Protein AF-A0A316HA13-F1 (afdb_monomer_lite)

pLDDT: mean 72.68, std 20.98, range [20.97, 97.0]

Foldseek 3Di:
DDDDPPPDDDDDPDDPCLVVCVVCLQVDLEAEDEDDPPPCPVVSCCVSQVVAAEDECVPVVLVCCCQVCVPVSCVVLVARYEYEPCVSPVVNVVVVVVVRVVVPPPDDDDPHNYYYYYD

Radius of gyration: 15.79 Å; chains: 1; bounding box: 37×32×43 Å

Sequence (119 aa):
MIFRIFISMSKFIQRQIAPIIDAQKSKFPVLALTGPRQSGKTTLLKELFSDYRYVSLENPNTRSFALEDPIGFLNQYDQKVILDEVQRVPELFSYIQGRVDESKLMGNIFYQALRIFIC

InterPro domains:
  IPR027417 P-loop containing nucleoside triphosphate hydrolase [G3DSA:3.40.50.300] (6-107)
  IPR027417 P-loop containing nucleoside triphosphate hydrolase [SSF52540] (17-104)
  IPR041682 AAA domain, group 14 [PF13173] (28-103)

Secondary structure (DSSP, 8-state):
---------TT----TTHHHHHHHTTT-SEEEE---TTSSHHHHHHHHTTTSEEEETTSHHHHHHHHH-HHHHHHHT-SSEEEESGGG-TTHHHHHHHHHHHHT-SSS------EEEE-

Structure (mmCIF, N/CA/C/O backbone):
data_AF-A0A316HA13-F1
#
_entry.id   AF-A0A316HA13-F1
#
loop_
_atom_site.group_PDB
_atom_site.id
_atom_site.type_symbol
_atom_site.label_atom_id
_atom_site.label_alt_id
_atom_site.label_comp_id
_atom_site.label_asym_id
_atom_site.label_entity_id
_atom_site.label_seq_id
_atom_site.pdbx_PDB_ins_code
_atom_site.Cartn_x
_atom_site.Cartn_y
_atom_site.Cartn_z
_atom_site.occupancy
_atom_site.B_iso_or_equiv
_atom_site.auth_seq_id
_atom_site.auth_comp_id
_atom_site.auth_asym_id
_atom_site.auth_atom_id
_atom_site.pdbx_PDB_model_num
ATOM 1 N N . MET A 1 1 ? -22.880 -18.737 26.357 1.00 33.44 1 MET A N 1
ATOM 2 C CA . MET A 1 1 ? -21.595 -18.705 27.092 1.00 33.44 1 MET A CA 1
ATOM 3 C C . MET A 1 1 ? -20.494 -18.909 26.061 1.00 33.44 1 MET A C 1
ATOM 5 O O . MET A 1 1 ? -20.728 -19.725 25.184 1.00 33.44 1 MET A O 1
ATOM 9 N N . ILE A 1 2 ? -19.353 -18.214 26.203 1.00 22.34 2 ILE A N 1
ATOM 10 C CA . ILE A 1 2 ? -18.056 -18.459 25.520 1.00 22.34 2 ILE A CA 1
ATOM 11 C C . ILE A 1 2 ? -17.912 -17.785 24.140 1.00 22.34 2 ILE A C 1
ATOM 13 O O . ILE A 1 2 ? -18.685 -18.069 23.244 1.00 22.34 2 ILE A O 1
ATOM 17 N N . PHE A 1 3 ? -16.957 -16.890 23.860 1.00 20.97 3 PHE A N 1
ATOM 18 C CA . PHE A 1 3 ? -15.913 -16.232 24.658 1.00 20.97 3 PHE A CA 1
ATOM 19 C C . PHE A 1 3 ? -15.568 -14.915 23.925 1.00 20.97 3 PHE A C 1
ATOM 21 O O . PHE A 1 3 ? -15.208 -14.932 22.750 1.00 20.97 3 PHE A O 1
ATOM 28 N N . ARG A 1 4 ? -15.696 -13.765 24.599 1.00 26.44 4 ARG A N 1
ATOM 29 C CA . ARG A 1 4 ? -15.220 -12.466 24.100 1.00 26.44 4 ARG A CA 1
ATOM 30 C C . ARG A 1 4 ? -13.737 -12.380 24.445 1.00 26.44 4 ARG A C 1
ATOM 32 O O . ARG A 1 4 ? -13.399 -12.095 25.589 1.00 26.44 4 ARG A O 1
ATOM 39 N N . ILE A 1 5 ? -12.867 -12.700 23.491 1.00 27.17 5 ILE A N 1
ATOM 40 C CA . ILE A 1 5 ? -11.419 -12.581 23.682 1.00 27.17 5 ILE A CA 1
ATOM 41 C C . ILE A 1 5 ? -11.081 -11.083 23.693 1.00 27.17 5 ILE A C 1
ATOM 43 O O . ILE A 1 5 ? -10.953 -10.448 22.651 1.00 27.17 5 ILE A O 1
ATOM 47 N N . PHE A 1 6 ? -10.983 -10.508 24.894 1.00 30.95 6 PHE A N 1
ATOM 48 C CA . PHE A 1 6 ? -10.289 -9.245 25.130 1.00 30.95 6 PHE A CA 1
ATOM 49 C C . PHE A 1 6 ? -8.790 -9.528 25.015 1.00 30.95 6 PHE A C 1
ATOM 51 O O . PHE A 1 6 ? -8.148 -9.945 25.978 1.00 30.95 6 PHE A O 1
ATOM 58 N N . ILE A 1 7 ? -8.234 -9.345 23.819 1.00 32.69 7 ILE A N 1
ATOM 59 C CA . ILE A 1 7 ? -6.784 -9.293 23.655 1.00 32.69 7 ILE A CA 1
ATOM 60 C C . ILE A 1 7 ? -6.334 -7.931 24.195 1.00 32.69 7 ILE A C 1
ATOM 62 O O . ILE A 1 7 ? -6.530 -6.895 23.564 1.00 32.69 7 ILE A O 1
ATOM 66 N N . SER A 1 8 ? -5.768 -7.933 25.401 1.00 38.03 8 SER A N 1
ATOM 67 C CA . SER A 1 8 ? -4.987 -6.814 25.923 1.00 38.03 8 SER A CA 1
ATOM 68 C C . SER A 1 8 ? -3.682 -6.735 25.125 1.00 38.03 8 SER A C 1
ATOM 70 O O . SER A 1 8 ? -2.768 -7.524 25.350 1.00 38.03 8 SER A O 1
ATOM 72 N N . MET A 1 9 ? -3.610 -5.815 24.161 1.00 34.00 9 MET A N 1
ATOM 73 C CA . MET A 1 9 ? -2.384 -5.463 23.442 1.00 34.00 9 MET A CA 1
ATOM 74 C C . MET A 1 9 ? -2.029 -4.008 23.759 1.00 34.00 9 MET A C 1
ATOM 76 O O . MET A 1 9 ? -2.797 -3.091 23.482 1.00 34.00 9 MET A O 1
ATOM 80 N N . SER A 1 10 ? -0.887 -3.840 24.432 1.00 39.78 10 SER A N 1
ATOM 81 C CA . SER A 1 10 ? -0.059 -2.628 24.554 1.00 39.78 10 SER A CA 1
ATOM 82 C C . SER A 1 10 ? -0.667 -1.332 23.997 1.00 39.78 10 SER A C 1
ATOM 84 O O . SER A 1 10 ? -0.631 -1.111 22.796 1.00 39.78 10 SER A O 1
ATOM 86 N N . LYS A 1 11 ? -1.174 -0.476 24.896 1.00 42.53 11 LYS A N 1
ATOM 87 C CA . LYS A 1 11 ? -1.691 0.900 24.714 1.00 42.53 11 LYS A CA 1
ATOM 88 C C . LYS A 1 11 ? -1.472 1.527 23.319 1.00 42.53 11 LYS A C 1
ATOM 90 O O . LYS A 1 11 ? -0.668 2.446 23.169 1.00 42.53 11 LYS A O 1
ATOM 95 N N . PHE A 1 12 ? -2.233 1.087 22.318 1.00 55.53 12 PHE A N 1
ATOM 96 C CA . PHE A 1 12 ? -2.323 1.793 21.048 1.00 55.53 12 PHE A CA 1
ATOM 97 C C . PHE A 1 12 ? -3.130 3.069 21.274 1.00 55.53 12 PHE A C 1
ATOM 99 O O . PHE A 1 12 ? -4.260 3.035 21.769 1.00 55.53 12 PHE A O 1
ATOM 106 N N . ILE A 1 13 ? -2.536 4.224 20.977 1.00 65.12 13 ILE A N 1
ATOM 107 C CA . ILE A 1 13 ? -3.247 5.497 21.090 1.00 65.12 13 ILE A CA 1
ATOM 108 C C . ILE A 1 13 ? -4.293 5.517 19.980 1.00 65.12 13 ILE A C 1
ATOM 110 O O . ILE A 1 13 ? -3.932 5.577 18.804 1.00 65.12 13 ILE A O 1
ATOM 114 N N . GLN A 1 14 ? -5.577 5.489 20.351 1.00 64.38 14 GLN A N 1
ATOM 115 C CA . GLN A 1 14 ? -6.662 5.587 19.380 1.00 64.38 14 GLN A CA 1
ATOM 116 C C . GLN A 1 14 ? -6.503 6.864 18.554 1.00 64.38 14 GLN A C 1
ATOM 118 O O . GLN A 1 14 ? -6.622 7.984 19.054 1.00 64.38 14 GLN A O 1
ATOM 123 N N . ARG A 1 15 ? -6.188 6.687 17.269 1.00 71.69 15 ARG A N 1
ATOM 124 C CA . ARG A 1 15 ? -6.023 7.796 16.333 1.00 71.69 15 ARG A CA 1
ATOM 125 C C . ARG A 1 15 ? -7.400 8.261 15.879 1.00 71.69 15 ARG A C 1
ATOM 127 O O . ARG A 1 15 ? -8.204 7.452 15.429 1.00 71.69 15 ARG A O 1
ATOM 134 N N . GLN A 1 16 ? -7.630 9.572 15.891 1.00 79.62 16 GLN A N 1
ATOM 135 C CA . GLN A 1 16 ? -8.880 10.177 15.406 1.00 79.62 16 GLN A CA 1
ATOM 136 C C . GLN A 1 16 ? -9.197 9.824 13.941 1.00 79.62 16 GLN A C 1
ATOM 138 O O . GLN A 1 16 ? -10.354 9.844 13.538 1.00 79.62 16 GLN A O 1
ATOM 143 N N . ILE A 1 17 ? -8.180 9.462 13.152 1.00 78.31 17 ILE A N 1
ATOM 144 C CA . ILE A 1 17 ? -8.337 9.074 11.746 1.00 78.31 17 ILE A CA 1
ATOM 145 C C . ILE A 1 17 ? -8.803 7.622 11.554 1.00 78.31 17 ILE A C 1
ATOM 147 O O . ILE A 1 17 ? -9.321 7.291 10.493 1.00 78.31 17 ILE A O 1
ATOM 151 N N . ALA A 1 18 ? -8.667 6.757 12.565 1.00 80.75 18 ALA A N 1
ATOM 152 C CA . ALA A 1 18 ? -9.078 5.355 12.485 1.00 80.75 18 ALA A CA 1
ATOM 153 C C . ALA A 1 18 ? -10.558 5.161 12.085 1.00 80.75 18 ALA A C 1
ATOM 155 O O . ALA A 1 18 ? -10.800 4.439 11.118 1.00 80.75 18 ALA A O 1
ATOM 156 N N . PRO A 1 19 ? -11.547 5.823 12.725 1.00 81.00 19 PRO A N 1
ATOM 157 C CA . PRO A 1 19 ? -12.949 5.688 12.318 1.00 81.00 19 PRO A CA 1
ATOM 158 C C . PRO A 1 19 ? -13.220 6.231 10.909 1.00 81.00 19 PRO A C 1
ATOM 160 O O . PRO A 1 19 ? -14.100 5.731 10.213 1.00 81.00 19 PRO A O 1
ATOM 163 N N . ILE A 1 20 ? -12.454 7.230 10.459 1.00 81.38 20 ILE A N 1
ATOM 164 C CA . ILE A 1 20 ? -12.575 7.776 9.102 1.00 81.38 20 ILE A CA 1
ATOM 165 C C . ILE A 1 20 ? -12.095 6.731 8.096 1.00 81.38 20 ILE A C 1
ATOM 167 O O . ILE A 1 20 ? -12.809 6.419 7.150 1.00 81.38 20 ILE A O 1
ATOM 171 N N . ILE A 1 21 ? -10.919 6.147 8.323 1.00 79.00 21 ILE A N 1
ATOM 172 C CA . ILE A 1 21 ? -10.363 5.086 7.477 1.00 79.00 21 ILE A CA 1
ATOM 173 C C . ILE A 1 21 ? -11.341 3.904 7.381 1.00 79.00 21 ILE A C 1
ATOM 175 O O . ILE A 1 21 ? -11.611 3.420 6.281 1.00 79.00 21 ILE A O 1
ATOM 179 N N . ASP A 1 22 ? -11.925 3.491 8.507 1.00 80.00 22 ASP A N 1
ATOM 180 C CA . ASP A 1 22 ? -12.892 2.392 8.550 1.00 80.00 22 ASP A CA 1
ATOM 181 C C . ASP A 1 22 ? -14.174 2.691 7.755 1.00 80.00 22 ASP A C 1
ATOM 183 O O . ASP A 1 22 ? -14.682 1.830 7.040 1.00 80.00 22 ASP A O 1
ATOM 187 N N . ALA A 1 23 ? -14.659 3.935 7.797 1.00 79.19 23 ALA A N 1
ATOM 188 C CA . ALA A 1 23 ? -15.836 4.361 7.041 1.00 79.19 23 ALA A CA 1
ATOM 189 C C . ALA A 1 23 ? -15.577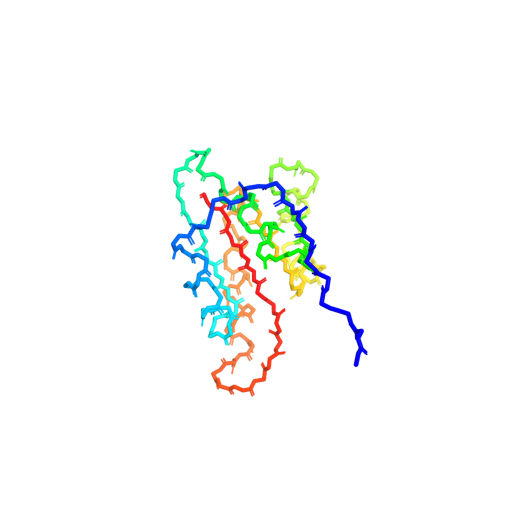 4.533 5.532 1.00 79.19 23 ALA A C 1
ATOM 191 O O . ALA A 1 23 ? -16.518 4.453 4.737 1.00 79.19 23 ALA A O 1
ATOM 192 N N . GLN A 1 24 ? -14.332 4.809 5.131 1.00 76.50 24 GLN A N 1
ATOM 193 C CA . GLN A 1 24 ? -13.969 5.038 3.728 1.00 76.50 24 GLN A CA 1
ATOM 194 C C . GLN A 1 24 ? -13.535 3.765 2.998 1.00 76.50 24 GLN A C 1
ATOM 196 O O . GLN A 1 24 ? -13.689 3.688 1.778 1.00 76.50 24 GLN A O 1
ATOM 201 N N . LYS A 1 25 ? -13.058 2.739 3.717 1.00 72.81 25 LYS A N 1
ATOM 202 C CA . LYS A 1 25 ? -12.556 1.494 3.107 1.00 72.81 25 LYS A CA 1
ATOM 203 C C . LYS A 1 25 ? -13.592 0.738 2.269 1.00 72.81 25 LYS A C 1
ATOM 205 O O . LYS A 1 25 ? -13.223 -0.040 1.400 1.00 72.81 25 LYS A O 1
ATOM 210 N N . SER A 1 26 ? -14.882 0.935 2.549 1.00 72.25 26 SER A N 1
ATOM 211 C CA . SER A 1 26 ? -15.990 0.323 1.804 1.00 72.25 26 SER A CA 1
ATOM 212 C C . SER A 1 26 ? -16.455 1.156 0.608 1.00 72.25 26 SER A C 1
ATOM 214 O O . SER A 1 26 ? -17.216 0.652 -0.213 1.00 72.25 26 SER A O 1
ATOM 216 N N . LYS A 1 27 ? -16.024 2.421 0.517 1.00 70.81 27 LYS A N 1
ATOM 217 C CA . LYS A 1 27 ? -16.480 3.390 -0.491 1.00 70.81 27 LYS A CA 1
ATOM 218 C C . LYS A 1 27 ? -15.475 3.600 -1.611 1.00 70.81 27 LYS A C 1
ATOM 220 O O . LYS A 1 27 ? -15.876 3.928 -2.722 1.00 70.81 27 LYS A O 1
ATOM 225 N N . PHE A 1 28 ? -14.190 3.427 -1.316 1.00 72.19 28 PHE A N 1
ATOM 226 C CA . PHE A 1 28 ? -13.117 3.675 -2.265 1.00 72.19 28 PHE A CA 1
ATOM 227 C C . PHE A 1 28 ? -12.272 2.418 -2.478 1.00 72.19 28 PHE A C 1
ATOM 229 O O . PHE A 1 28 ? -11.864 1.792 -1.498 1.00 72.19 28 PHE A O 1
ATOM 236 N N . PRO A 1 29 ? -11.952 2.065 -3.737 1.00 72.56 29 PRO A N 1
ATOM 237 C CA . PRO A 1 29 ? -11.059 0.946 -4.031 1.00 72.56 29 PRO A CA 1
ATOM 238 C C . PRO A 1 29 ? -9.617 1.240 -3.595 1.00 72.56 29 PRO A C 1
ATOM 240 O O . PRO A 1 29 ? -8.836 0.330 -3.360 1.00 72.56 29 PRO A O 1
ATOM 243 N N . VAL A 1 30 ? -9.245 2.512 -3.454 1.00 78.69 30 VAL A N 1
ATOM 244 C CA . VAL A 1 30 ? -7.897 2.945 -3.086 1.00 78.69 30 VAL A CA 1
ATOM 245 C C . VAL A 1 30 ? -7.997 4.030 -2.021 1.00 78.69 30 VAL A C 1
ATOM 247 O O . VAL A 1 30 ? -8.781 4.965 -2.170 1.00 78.69 30 VAL A O 1
ATOM 250 N N . LEU A 1 31 ? -7.182 3.934 -0.969 1.00 81.94 31 LEU A N 1
ATOM 251 C CA . LEU A 1 31 ? -7.039 4.985 0.039 1.00 81.94 31 LEU A CA 1
ATOM 252 C C . LEU A 1 31 ? -5.579 5.431 0.116 1.00 81.94 31 LEU A C 1
ATOM 254 O O . LEU A 1 31 ? -4.669 4.616 0.180 1.00 81.94 31 LEU A O 1
ATOM 258 N N . ALA A 1 32 ? -5.335 6.734 0.162 1.00 81.12 32 ALA A N 1
ATOM 259 C CA . ALA A 1 32 ? -4.008 7.270 0.441 1.00 81.12 32 ALA A CA 1
ATOM 260 C C . ALA A 1 32 ? -3.988 7.870 1.848 1.00 81.12 32 ALA A C 1
ATOM 262 O O . ALA A 1 32 ? -4.811 8.720 2.182 1.00 81.12 32 ALA A O 1
ATOM 263 N N . LEU A 1 33 ? -3.044 7.422 2.672 1.00 79.88 33 LEU A N 1
ATOM 264 C CA . LEU A 1 33 ? -2.736 7.984 3.976 1.00 79.88 33 LEU A CA 1
ATOM 265 C C . LEU A 1 33 ? -1.407 8.734 3.896 1.00 79.88 33 LEU A C 1
ATOM 267 O O . LEU A 1 33 ? -0.329 8.146 3.891 1.00 79.88 33 LEU A O 1
ATOM 271 N N . THR A 1 34 ? -1.484 10.056 3.884 1.00 77.31 34 THR A N 1
ATOM 272 C CA . THR A 1 34 ? -0.308 10.928 3.878 1.00 77.31 34 THR A CA 1
ATOM 273 C C . THR A 1 34 ? -0.098 11.554 5.257 1.00 77.31 34 THR A C 1
ATOM 275 O O . THR A 1 34 ? -1.010 11.614 6.086 1.00 77.31 34 THR A O 1
ATOM 278 N N . GLY A 1 35 ? 1.123 12.001 5.546 1.00 73.06 35 GLY A N 1
ATOM 279 C CA . GLY A 1 35 ? 1.407 12.766 6.762 1.00 73.06 35 GLY A CA 1
ATOM 280 C C . GLY A 1 35 ? 2.901 12.934 7.032 1.00 73.06 35 GLY A C 1
ATOM 281 O O . GLY A 1 35 ? 3.722 12.444 6.261 1.00 73.06 35 GLY A O 1
ATOM 282 N N . PRO A 1 36 ? 3.297 13.573 8.145 1.00 71.38 36 PRO A N 1
ATOM 283 C CA . PRO A 1 36 ? 4.705 13.786 8.478 1.00 71.38 36 PRO A CA 1
ATOM 284 C C . PRO A 1 36 ? 5.497 12.473 8.564 1.00 71.38 36 PRO A C 1
ATOM 286 O O . PRO A 1 36 ? 4.937 11.420 8.913 1.00 71.38 36 PRO A O 1
ATOM 289 N N . ARG A 1 37 ? 6.809 12.523 8.293 1.00 71.75 37 ARG A N 1
ATOM 290 C CA . ARG A 1 37 ? 7.718 11.407 8.612 1.00 71.75 37 ARG A CA 1
ATOM 291 C C . ARG A 1 37 ? 7.632 11.098 10.113 1.00 71.75 37 ARG A C 1
ATOM 293 O O . ARG A 1 37 ? 7.407 11.994 10.918 1.00 71.75 37 ARG A O 1
ATOM 300 N N . GLN A 1 38 ? 7.761 9.818 10.474 1.00 73.81 38 GLN A N 1
ATOM 301 C CA . GLN A 1 38 ? 7.737 9.333 11.869 1.00 73.81 38 GLN A CA 1
ATOM 302 C C . GLN A 1 38 ? 6.435 9.593 12.658 1.00 73.81 38 GLN A C 1
ATOM 304 O O . GLN A 1 38 ? 6.400 9.457 13.875 1.00 73.81 38 GLN A O 1
ATOM 309 N N . SER A 1 39 ? 5.317 9.876 11.984 1.00 75.50 39 SER A N 1
ATOM 310 C CA . SER A 1 39 ? 4.009 10.072 12.637 1.00 75.50 39 SER A CA 1
ATOM 311 C C . SER A 1 39 ? 3.266 8.770 12.990 1.00 75.50 39 SER A C 1
ATOM 313 O O . SER A 1 39 ? 2.163 8.817 13.543 1.00 75.50 39 SER A O 1
ATOM 315 N N . GLY A 1 40 ? 3.855 7.600 12.709 1.00 76.94 40 GLY A N 1
ATOM 316 C CA . GLY A 1 40 ? 3.302 6.281 13.057 1.00 76.94 40 GLY A CA 1
ATOM 317 C C . GLY A 1 40 ? 2.226 5.743 12.103 1.00 76.94 40 GLY A C 1
ATOM 318 O O . GLY A 1 40 ? 1.429 4.900 12.506 1.00 76.94 40 GLY A O 1
ATOM 319 N N . LYS A 1 41 ? 2.185 6.220 10.850 1.00 82.00 41 LYS A N 1
ATOM 320 C CA . LYS A 1 41 ? 1.208 5.803 9.820 1.00 82.00 41 LYS A CA 1
ATOM 321 C C . LYS A 1 41 ? 1.277 4.303 9.531 1.00 82.00 41 LYS A C 1
ATOM 323 O O . LYS A 1 41 ? 0.259 3.623 9.572 1.00 82.00 41 LYS A O 1
ATOM 328 N N . THR A 1 42 ? 2.484 3.779 9.321 1.00 81.56 42 THR A N 1
ATOM 329 C CA . THR A 1 42 ? 2.720 2.353 9.063 1.00 81.56 42 THR A CA 1
ATOM 330 C C . THR A 1 42 ? 2.219 1.483 10.211 1.00 81.56 42 THR A C 1
ATOM 332 O O . THR A 1 42 ? 1.546 0.485 9.974 1.00 81.56 42 THR A O 1
ATOM 335 N N . THR A 1 43 ? 2.492 1.879 11.457 1.00 84.56 43 THR A N 1
ATOM 336 C CA . THR A 1 43 ? 2.005 1.165 12.645 1.00 84.56 43 THR A CA 1
ATOM 337 C C . THR A 1 43 ? 0.480 1.177 12.712 1.00 84.56 43 THR A C 1
ATOM 339 O O . THR A 1 43 ? -0.123 0.131 12.913 1.00 84.56 43 THR A O 1
ATOM 342 N N . LEU A 1 44 ? -0.148 2.332 12.464 1.00 83.12 44 LEU A N 1
ATOM 343 C CA . LEU A 1 44 ? -1.606 2.452 12.438 1.00 83.12 44 LEU A CA 1
ATOM 344 C C . LEU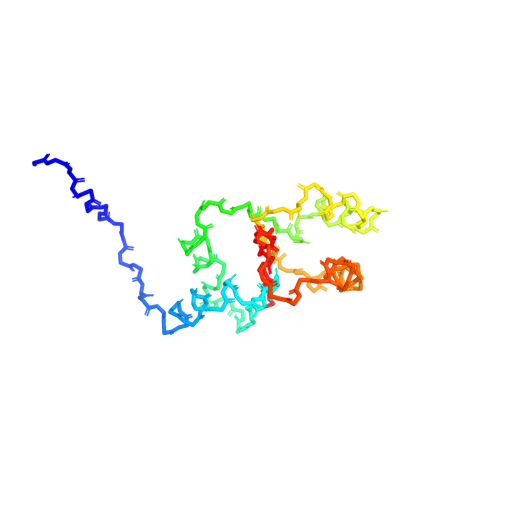 A 1 44 ? -2.251 1.534 11.404 1.00 83.12 44 LEU A C 1
ATOM 346 O O . LEU A 1 44 ? -3.231 0.864 11.710 1.00 83.12 44 LEU A O 1
ATOM 350 N N . LEU A 1 45 ? -1.714 1.496 10.189 1.00 82.44 45 LEU A N 1
ATOM 351 C CA . LEU A 1 45 ? -2.292 0.679 9.130 1.00 82.44 45 LEU A CA 1
ATOM 352 C C . LEU A 1 45 ? -2.078 -0.813 9.370 1.00 82.44 45 LEU A C 1
ATOM 354 O O . LEU A 1 45 ? -2.999 -1.585 9.142 1.00 82.44 45 LEU A O 1
ATOM 358 N N . LYS A 1 46 ? -0.916 -1.217 9.895 1.00 83.44 46 LYS A N 1
ATOM 359 C CA . LYS A 1 46 ? -0.668 -2.616 10.277 1.00 83.44 46 LYS A CA 1
ATOM 360 C C . LYS A 1 46 ? -1.614 -3.100 11.376 1.00 83.44 46 LYS A C 1
ATOM 362 O O . LYS A 1 46 ? -1.983 -4.268 11.374 1.00 83.44 46 LYS A O 1
ATOM 367 N N . GLU A 1 47 ? -2.014 -2.222 12.294 1.00 85.81 47 GLU A N 1
ATOM 368 C CA . GLU A 1 47 ? -3.003 -2.571 13.316 1.00 85.81 47 GLU A CA 1
ATOM 369 C C . GLU A 1 47 ? -4.439 -2.582 12.787 1.00 85.81 47 GLU A C 1
ATOM 371 O O . GLU A 1 47 ? -5.174 -3.532 13.051 1.00 85.81 47 GLU A O 1
ATOM 376 N N . LEU A 1 48 ? -4.847 -1.556 12.030 1.00 82.19 48 LEU A N 1
ATOM 377 C CA . LEU A 1 48 ? -6.207 -1.470 11.481 1.00 82.19 48 LEU A CA 1
ATOM 378 C C . LEU A 1 48 ? -6.499 -2.549 10.432 1.00 82.19 48 LEU A C 1
ATOM 380 O O . LEU A 1 48 ? -7.650 -2.948 10.266 1.00 82.19 48 LEU A O 1
ATOM 384 N N . PHE A 1 49 ? -5.464 -3.001 9.728 1.00 84.00 49 PHE A N 1
ATOM 385 C CA . PHE A 1 49 ? -5.549 -3.930 8.607 1.00 84.00 49 PHE A CA 1
ATOM 386 C C . PHE A 1 49 ? -4.565 -5.083 8.801 1.00 84.00 49 PHE A C 1
ATOM 388 O O . PHE A 1 49 ? -3.689 -5.337 7.975 1.00 84.00 49 PHE A O 1
ATOM 395 N N . SER A 1 50 ? -4.689 -5.778 9.928 1.00 84.75 50 SER A N 1
ATOM 396 C CA . SER A 1 50 ? -3.819 -6.906 10.276 1.00 84.75 50 SER A CA 1
ATOM 397 C C . SER A 1 50 ? -3.936 -8.094 9.312 1.00 84.75 50 SER A C 1
ATOM 399 O O . SER A 1 50 ? -3.012 -8.898 9.219 1.00 84.75 50 SER A O 1
ATOM 401 N N . ASP A 1 51 ? -5.038 -8.188 8.562 1.00 84.88 51 ASP A N 1
ATOM 402 C CA . ASP A 1 51 ? -5.269 -9.182 7.512 1.00 84.88 51 ASP A CA 1
ATOM 403 C C . ASP A 1 51 ? -4.725 -8.764 6.132 1.00 84.88 51 ASP A C 1
ATOM 405 O O . ASP A 1 51 ? -4.880 -9.508 5.161 1.00 84.88 51 ASP A O 1
ATOM 409 N N . TYR A 1 52 ? -4.096 -7.587 6.018 1.00 86.56 52 TYR A N 1
ATOM 410 C CA . TYR A 1 52 ? -3.569 -7.074 4.754 1.00 86.56 52 TYR A CA 1
ATOM 411 C C . TYR A 1 52 ? -2.103 -7.444 4.577 1.00 86.56 52 TYR A C 1
ATOM 413 O O . TYR A 1 52 ? -1.291 -7.401 5.503 1.00 86.56 52 TYR A O 1
ATOM 421 N N . ARG A 1 53 ? -1.731 -7.735 3.330 1.00 89.06 53 ARG A N 1
ATOM 422 C CA . ARG A 1 53 ? -0.329 -7.897 2.947 1.00 89.06 53 ARG A CA 1
ATOM 423 C C . ARG A 1 53 ? 0.358 -6.539 3.004 1.00 89.06 53 ARG A C 1
ATOM 425 O O . ARG A 1 53 ? -0.081 -5.594 2.360 1.00 89.06 53 ARG A O 1
ATOM 432 N N . TYR A 1 54 ? 1.451 -6.444 3.747 1.00 88.44 54 TYR A N 1
ATOM 433 C CA . TYR A 1 54 ? 2.269 -5.237 3.796 1.00 88.44 54 TYR A CA 1
ATOM 434 C C . TYR A 1 54 ? 3.468 -5.374 2.858 1.00 88.44 54 TYR A C 1
ATOM 436 O O . TYR A 1 54 ? 4.248 -6.320 2.977 1.00 88.44 54 TYR A O 1
ATOM 444 N N . VAL A 1 55 ? 3.625 -4.419 1.943 1.00 90.31 55 VAL A N 1
ATOM 445 C CA . VAL A 1 55 ? 4.688 -4.400 0.936 1.00 90.31 55 VAL A CA 1
ATOM 446 C C . VAL A 1 55 ? 5.361 -3.032 0.972 1.00 90.31 55 VAL A C 1
ATOM 448 O O . VAL A 1 55 ? 4.717 -2.010 0.757 1.00 90.31 55 VAL A O 1
ATOM 451 N N . SER A 1 56 ? 6.665 -3.010 1.249 1.00 89.38 56 SER A N 1
ATOM 452 C CA . SER A 1 56 ? 7.459 -1.777 1.260 1.00 89.38 56 SER A CA 1
ATOM 453 C C . SER A 1 56 ? 8.244 -1.627 -0.040 1.00 89.38 56 SER A C 1
ATOM 455 O O . SER A 1 56 ? 9.016 -2.519 -0.406 1.00 89.38 56 SER A O 1
ATOM 457 N N . LEU A 1 57 ? 8.083 -0.479 -0.703 1.00 89.19 57 LEU A N 1
ATOM 458 C CA . LEU A 1 57 ? 8.848 -0.091 -1.893 1.00 89.19 57 LEU A CA 1
ATOM 459 C C . LEU A 1 57 ? 10.188 0.586 -1.547 1.00 89.19 57 LEU A C 1
ATOM 461 O O . LEU A 1 57 ? 10.923 1.026 -2.436 1.00 89.19 57 LEU A O 1
ATOM 465 N N . GLU A 1 58 ? 10.565 0.619 -0.264 1.00 89.25 58 GLU A N 1
ATOM 466 C CA . GLU A 1 58 ? 11.955 0.882 0.124 1.00 89.25 58 GLU A CA 1
ATOM 467 C C . GLU A 1 58 ? 12.864 -0.307 -0.192 1.00 89.25 58 GLU A C 1
ATOM 469 O O . GLU A 1 58 ? 14.040 -0.105 -0.508 1.00 89.25 58 GLU A O 1
ATOM 474 N N . ASN A 1 59 ? 12.326 -1.535 -0.142 1.00 93.56 59 ASN A N 1
ATOM 475 C CA . ASN A 1 59 ? 13.076 -2.738 -0.480 1.00 93.56 59 ASN A CA 1
ATOM 476 C C . ASN A 1 59 ? 13.476 -2.701 -1.969 1.00 93.56 59 ASN A C 1
ATOM 478 O O . ASN A 1 59 ? 12.589 -2.637 -2.825 1.00 93.56 59 ASN A O 1
ATOM 482 N N . PRO A 1 60 ? 14.780 -2.778 -2.301 1.00 94.94 60 PRO A N 1
ATOM 483 C CA . PRO A 1 60 ? 15.242 -2.689 -3.683 1.00 94.94 60 PRO A CA 1
ATOM 484 C C . PRO A 1 60 ? 14.645 -3.750 -4.610 1.00 94.94 60 PRO A C 1
ATOM 486 O O . PRO A 1 60 ? 14.267 -3.405 -5.720 1.00 94.94 60 PRO A O 1
ATOM 489 N N . ASN A 1 61 ? 14.490 -4.997 -4.156 1.00 96.44 61 ASN A N 1
ATOM 490 C CA . ASN A 1 61 ? 13.961 -6.086 -4.983 1.00 96.44 61 ASN A CA 1
ATOM 491 C C . ASN A 1 61 ? 12.478 -5.870 -5.295 1.00 96.44 61 ASN A C 1
ATOM 493 O O . ASN A 1 61 ? 12.054 -5.983 -6.441 1.00 96.44 61 ASN A O 1
ATOM 497 N N . THR A 1 62 ? 11.695 -5.500 -4.278 1.00 94.56 62 THR A N 1
ATOM 498 C CA . THR A 1 62 ? 10.275 -5.162 -4.441 1.00 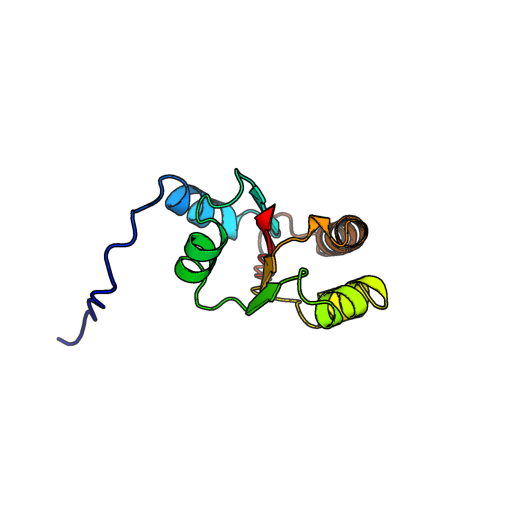94.56 62 THR A CA 1
ATOM 499 C C . THR A 1 62 ? 10.098 -3.963 -5.369 1.00 94.56 62 THR A C 1
ATOM 501 O O . THR A 1 62 ? 9.209 -3.961 -6.217 1.00 94.56 62 THR A O 1
ATOM 504 N N . ARG A 1 63 ? 10.954 -2.945 -5.220 1.00 95.75 63 ARG A N 1
ATOM 505 C CA . ARG A 1 63 ? 10.939 -1.752 -6.066 1.00 95.75 63 ARG A CA 1
ATOM 506 C C . ARG A 1 63 ? 11.304 -2.077 -7.511 1.00 95.75 63 ARG A C 1
ATOM 508 O O . ARG A 1 63 ? 10.615 -1.603 -8.404 1.00 95.75 63 ARG A O 1
ATOM 515 N N . SER A 1 64 ? 12.348 -2.875 -7.737 1.00 97.00 64 SER A N 1
ATOM 516 C CA . SER A 1 64 ? 12.732 -3.330 -9.077 1.00 97.00 64 SER A CA 1
ATOM 517 C C . SER A 1 64 ? 11.594 -4.094 -9.739 1.00 97.00 64 SER A C 1
ATOM 519 O O . SER A 1 64 ? 11.226 -3.758 -10.853 1.00 97.00 64 SER A O 1
ATOM 521 N N . PHE A 1 65 ? 10.947 -5.020 -9.026 1.00 96.50 65 PHE A N 1
ATOM 522 C CA . PHE A 1 65 ? 9.797 -5.743 -9.566 1.00 96.50 65 PHE A CA 1
ATOM 523 C C . PHE A 1 65 ? 8.639 -4.805 -9.952 1.00 96.50 65 PHE A C 1
ATOM 525 O O . PHE A 1 65 ? 8.073 -4.935 -11.032 1.00 96.50 65 PHE A O 1
ATOM 532 N N . ALA A 1 66 ? 8.325 -3.815 -9.110 1.00 93.50 66 ALA A N 1
ATOM 533 C CA . ALA A 1 66 ? 7.297 -2.820 -9.412 1.00 93.50 66 ALA A CA 1
ATOM 534 C C . ALA A 1 66 ? 7.630 -1.912 -10.612 1.00 93.50 66 ALA A C 1
ATOM 536 O O . ALA A 1 66 ? 6.709 -1.419 -11.258 1.00 93.50 66 ALA A O 1
ATOM 537 N N . LEU A 1 67 ? 8.917 -1.662 -10.875 1.00 94.44 67 LEU A N 1
ATOM 538 C CA . LEU A 1 67 ? 9.394 -0.860 -12.007 1.00 94.44 67 LEU A CA 1
ATOM 539 C C . LEU A 1 67 ? 9.447 -1.672 -13.306 1.00 94.44 67 LEU A C 1
ATOM 541 O O . LEU A 1 67 ? 9.062 -1.173 -14.356 1.00 94.44 67 LEU A O 1
ATOM 545 N N . GLU A 1 68 ? 9.940 -2.907 -13.236 1.00 96.56 68 GLU A N 1
ATOM 546 C CA . GLU A 1 68 ? 10.144 -3.776 -14.399 1.00 96.56 68 GLU A CA 1
ATOM 547 C C . GLU A 1 68 ? 8.827 -4.365 -14.913 1.00 96.56 68 GLU A C 1
ATOM 549 O O . GLU A 1 68 ? 8.606 -4.416 -16.121 1.00 96.56 68 GLU A O 1
ATOM 554 N N . ASP A 1 69 ? 7.939 -4.781 -14.004 1.00 95.69 69 ASP A N 1
ATOM 555 C CA . ASP A 1 69 ? 6.627 -5.333 -14.340 1.00 95.69 69 ASP A CA 1
ATOM 556 C C . ASP A 1 69 ? 5.534 -4.781 -13.404 1.00 95.69 69 ASP A C 1
ATOM 558 O O . ASP A 1 69 ? 5.052 -5.467 -12.493 1.00 95.69 69 ASP A O 1
ATOM 562 N N . PRO A 1 70 ? 5.092 -3.528 -13.615 1.00 90.31 70 PRO A N 1
ATOM 563 C CA . PRO A 1 70 ? 4.039 -2.918 -12.807 1.00 90.31 70 PRO A CA 1
ATOM 564 C C . PRO A 1 70 ? 2.708 -3.673 -12.918 1.00 90.31 70 PRO A C 1
ATOM 566 O O . PRO A 1 70 ? 1.938 -3.727 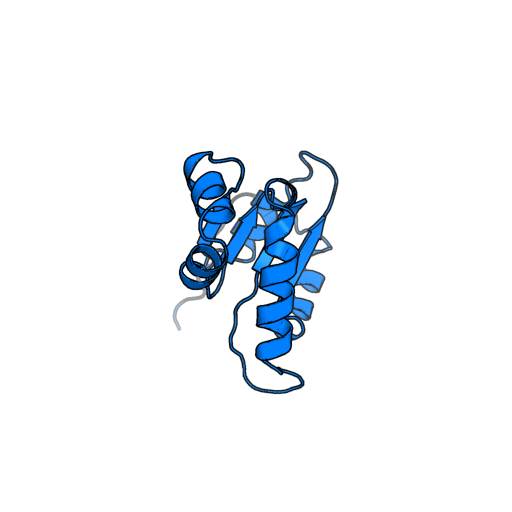-11.957 1.00 90.31 70 PRO A O 1
ATOM 569 N N . ILE A 1 71 ? 2.408 -4.295 -14.063 1.00 90.19 71 ILE A N 1
ATOM 570 C CA . ILE A 1 71 ? 1.169 -5.060 -14.238 1.00 90.19 71 ILE A CA 1
ATOM 571 C C . ILE A 1 71 ? 1.228 -6.341 -13.405 1.00 90.19 71 ILE A C 1
ATOM 573 O O . ILE A 1 71 ? 0.286 -6.593 -12.645 1.00 90.19 71 ILE A O 1
ATOM 577 N N . GLY A 1 72 ? 2.315 -7.107 -13.502 1.00 92.19 72 GLY A N 1
ATOM 578 C CA . GLY A 1 72 ? 2.561 -8.303 -12.702 1.00 92.19 72 GLY A CA 1
ATOM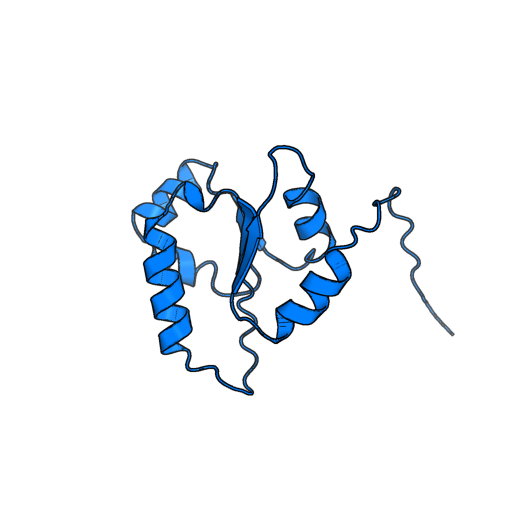 579 C C . GLY A 1 72 ? 2.624 -8.003 -11.210 1.00 92.19 72 GLY A C 1
ATOM 580 O O . GLY A 1 72 ? 1.983 -8.702 -10.427 1.00 92.19 72 GLY A O 1
ATOM 581 N N . PHE A 1 73 ? 3.271 -6.907 -10.808 1.00 92.75 73 PHE A N 1
ATOM 582 C CA . PHE A 1 73 ? 3.300 -6.447 -9.417 1.00 92.75 73 PHE A CA 1
ATOM 583 C C . PHE A 1 73 ? 1.891 -6.232 -8.862 1.00 92.75 73 PHE A C 1
ATOM 585 O O . PHE A 1 73 ? 1.518 -6.761 -7.813 1.00 92.75 73 PHE A O 1
ATOM 592 N N . LEU A 1 74 ? 1.069 -5.477 -9.586 1.00 87.38 74 LEU A N 1
ATOM 593 C CA . LEU A 1 74 ? -0.296 -5.180 -9.167 1.00 87.38 74 LEU A CA 1
ATOM 594 C C . LEU A 1 74 ? -1.227 -6.412 -9.255 1.00 87.38 74 LEU A C 1
ATOM 596 O O . LEU A 1 74 ? -2.228 -6.421 -8.543 1.00 87.38 74 LEU A O 1
ATOM 600 N N . ASN A 1 75 ? -0.906 -7.424 -10.079 1.00 88.88 75 ASN A N 1
ATOM 601 C CA . ASN A 1 75 ? -1.589 -8.730 -10.123 1.00 88.88 75 ASN A CA 1
ATOM 602 C C . ASN A 1 75 ? -1.190 -9.630 -8.948 1.00 88.88 75 ASN A C 1
ATOM 604 O O . ASN A 1 75 ? -2.034 -10.301 -8.367 1.00 88.88 75 ASN A O 1
ATOM 608 N N . GLN A 1 76 ? 0.090 -9.641 -8.571 1.00 89.00 76 GLN A N 1
ATOM 609 C CA . GLN A 1 76 ? 0.554 -10.365 -7.391 1.00 89.00 76 GLN A CA 1
ATOM 610 C C . GLN A 1 76 ? -0.072 -9.782 -6.120 1.00 89.00 76 GLN A C 1
ATOM 612 O O . GLN A 1 76 ? -0.431 -10.521 -5.200 1.00 89.00 76 GLN A O 1
ATOM 617 N N . TYR A 1 77 ? -0.209 -8.456 -6.075 1.00 86.81 77 TYR A N 1
ATOM 618 C CA . TYR A 1 77 ? -0.815 -7.699 -4.985 1.00 86.81 77 TYR A CA 1
ATOM 619 C C . TYR A 1 77 ? -2.174 -7.116 -5.401 1.00 86.81 77 TYR A C 1
ATOM 621 O O . TYR A 1 77 ? -2.387 -5.900 -5.389 1.00 86.81 77 TYR A O 1
ATOM 629 N N . ASP A 1 78 ? -3.072 -8.007 -5.807 1.00 77.00 78 ASP A N 1
ATOM 630 C CA . ASP A 1 78 ? -4.412 -7.732 -6.331 1.00 77.00 78 ASP A CA 1
ATOM 631 C C . ASP A 1 78 ? -5.452 -7.393 -5.255 1.00 77.00 78 ASP A C 1
ATOM 633 O O . ASP A 1 78 ? -6.359 -6.604 -5.508 1.00 77.00 78 ASP A O 1
ATOM 637 N N . GLN A 1 79 ? -5.325 -7.959 -4.053 1.00 79.56 79 GLN A N 1
ATOM 638 C CA . GLN A 1 79 ? -6.280 -7.772 -2.958 1.00 79.56 79 GLN A CA 1
ATOM 639 C C . GLN A 1 79 ? -5.603 -7.566 -1.604 1.00 79.56 79 GLN A C 1
ATOM 641 O O . GLN A 1 79 ? -4.531 -8.130 -1.341 1.00 79.56 79 GLN A O 1
ATOM 646 N N . LYS A 1 80 ? -6.278 -6.773 -0.754 1.00 84.25 80 LYS A N 1
ATOM 647 C CA . LYS A 1 80 ? -5.907 -6.462 0.637 1.00 84.25 80 LYS A CA 1
ATOM 648 C C . LYS A 1 80 ? -4.410 -6.193 0.812 1.00 84.25 80 LYS A C 1
ATOM 650 O O . LYS A 1 80 ? -3.690 -6.996 1.410 1.00 84.25 80 LYS A O 1
ATOM 655 N N . VAL A 1 81 ? -3.925 -5.082 0.258 1.00 88.12 81 VAL A N 1
ATOM 656 C CA . VAL A 1 81 ? -2.497 -4.739 0.289 1.00 88.12 81 VAL A CA 1
ATOM 657 C C . VAL A 1 81 ? -2.260 -3.317 0.794 1.00 88.12 81 VAL A C 1
ATOM 659 O O . VAL A 1 81 ? -2.934 -2.368 0.406 1.00 88.12 81 VAL A O 1
ATOM 662 N N . ILE A 1 82 ? -1.261 -3.159 1.654 1.00 87.75 82 ILE A N 1
ATOM 663 C CA . ILE A 1 82 ? -0.694 -1.867 2.035 1.00 87.75 82 ILE A CA 1
ATOM 664 C C . ILE A 1 82 ? 0.617 -1.706 1.269 1.00 87.75 82 ILE A C 1
ATOM 666 O O . ILE A 1 82 ? 1.516 -2.538 1.408 1.00 87.75 82 ILE A O 1
ATOM 670 N N . LEU A 1 83 ? 0.715 -0.638 0.479 1.00 88.25 83 LEU A N 1
ATOM 671 C CA . LEU A 1 83 ? 1.917 -0.262 -0.258 1.00 88.25 83 LEU A CA 1
ATOM 672 C C . LEU A 1 83 ? 2.571 0.928 0.456 1.00 88.25 83 LEU A C 1
ATOM 674 O O . LEU A 1 83 ? 2.039 2.040 0.453 1.00 88.25 83 LEU A O 1
ATOM 678 N N . ASP A 1 84 ? 3.715 0.683 1.091 1.00 85.69 84 ASP A N 1
ATOM 679 C CA . ASP A 1 84 ? 4.488 1.715 1.788 1.00 85.69 84 ASP A CA 1
ATOM 680 C C . ASP A 1 84 ? 5.509 2.362 0.844 1.00 85.69 84 ASP A C 1
ATOM 682 O O . ASP A 1 84 ? 6.112 1.676 0.012 1.00 85.69 84 ASP A O 1
ATOM 686 N N . GLU A 1 85 ? 5.710 3.671 0.997 1.00 84.69 85 GLU A N 1
ATOM 687 C CA . GLU A 1 85 ? 6.644 4.488 0.211 1.00 84.69 85 GLU A CA 1
ATOM 688 C C . GLU A 1 85 ? 6.406 4.414 -1.313 1.00 84.69 85 GLU A C 1
ATOM 690 O O . GLU A 1 85 ? 7.342 4.373 -2.115 1.00 84.69 85 GLU A O 1
ATOM 695 N N . VAL A 1 86 ? 5.139 4.421 -1.748 1.00 84.69 86 VAL A N 1
ATOM 696 C CA . VAL A 1 86 ? 4.766 4.333 -3.178 1.00 84.69 86 VAL A CA 1
ATOM 697 C C . VAL A 1 86 ? 5.331 5.458 -4.039 1.00 84.69 86 VAL A C 1
ATOM 699 O O . VAL A 1 86 ? 5.586 5.254 -5.222 1.00 84.69 86 VAL A O 1
ATOM 702 N N . GLN A 1 87 ? 5.625 6.619 -3.453 1.00 81.50 87 GLN A N 1
ATOM 703 C CA . GLN A 1 87 ? 6.314 7.721 -4.126 1.00 81.50 87 GLN A CA 1
ATOM 704 C C . GLN A 1 87 ? 7.662 7.310 -4.739 1.00 81.50 87 GLN A C 1
ATOM 706 O O . GLN A 1 87 ? 8.179 8.014 -5.601 1.00 81.50 87 GLN A O 1
ATOM 711 N N . ARG A 1 88 ? 8.245 6.179 -4.312 1.00 87.38 88 ARG A N 1
ATOM 712 C CA . ARG A 1 88 ? 9.454 5.595 -4.910 1.00 87.38 88 ARG A CA 1
ATOM 713 C C . ARG A 1 88 ? 9.220 5.030 -6.312 1.00 87.38 88 ARG A C 1
ATOM 715 O O . ARG A 1 88 ? 10.195 4.865 -7.038 1.00 87.38 88 ARG A O 1
ATOM 722 N N . VAL A 1 89 ? 7.970 4.735 -6.677 1.00 90.44 89 VAL A N 1
ATOM 723 C CA . VAL A 1 89 ? 7.564 4.233 -7.997 1.00 90.44 89 VAL A CA 1
ATOM 724 C C . VAL A 1 89 ? 6.330 5.011 -8.488 1.00 90.44 89 VAL A C 1
ATOM 726 O O . VAL A 1 89 ? 5.220 4.477 -8.490 1.00 90.44 89 VAL A O 1
ATOM 729 N N . PRO A 1 90 ? 6.490 6.285 -8.903 1.00 87.56 90 PRO A N 1
ATOM 730 C CA . PRO A 1 90 ? 5.365 7.132 -9.314 1.00 87.56 90 PRO A CA 1
ATOM 731 C C . PRO A 1 90 ? 4.555 6.558 -10.483 1.00 87.56 90 PRO A C 1
ATOM 733 O O . PRO A 1 90 ? 3.349 6.773 -10.564 1.00 87.56 90 PRO A O 1
ATOM 736 N N . GLU A 1 91 ? 5.194 5.792 -11.368 1.00 86.56 91 GLU A N 1
ATOM 737 C CA . GLU A 1 91 ? 4.539 5.176 -12.526 1.00 86.56 91 GLU A CA 1
ATOM 738 C C . GLU A 1 91 ? 3.410 4.217 -12.129 1.00 86.56 91 GLU A C 1
ATOM 740 O O . GLU A 1 91 ? 2.428 4.105 -12.864 1.00 86.56 91 GLU A O 1
ATOM 745 N N . LEU A 1 92 ? 3.476 3.597 -10.937 1.00 86.25 92 LEU A N 1
ATOM 746 C CA . LEU A 1 92 ? 2.407 2.727 -10.439 1.00 86.25 92 LEU A CA 1
ATOM 747 C C . LEU A 1 92 ? 1.056 3.445 -10.380 1.00 86.25 92 LEU A C 1
ATOM 749 O O . LEU A 1 92 ? 0.038 2.790 -10.600 1.00 86.25 92 LEU A O 1
ATOM 753 N N . PHE A 1 93 ? 1.019 4.758 -10.110 1.00 84.25 93 PHE A N 1
ATOM 754 C CA . PHE A 1 93 ? -0.239 5.505 -10.010 1.00 84.25 93 PHE A CA 1
ATOM 755 C C . PHE A 1 93 ? -1.063 5.416 -11.298 1.00 84.25 93 PHE A C 1
ATOM 757 O O . PHE A 1 93 ? -2.267 5.177 -11.220 1.00 84.25 93 PHE A O 1
ATOM 764 N N . SER A 1 94 ? -0.421 5.505 -12.467 1.00 85.62 94 SER A N 1
ATOM 765 C CA . SER A 1 94 ? -1.089 5.378 -13.768 1.00 85.62 94 SER A CA 1
ATOM 766 C C . SER A 1 94 ? -1.706 3.989 -13.960 1.00 85.62 94 SER A C 1
ATOM 768 O O . SER A 1 94 ? -2.852 3.866 -14.389 1.00 85.62 94 SER A O 1
ATOM 770 N N . TYR A 1 95 ? -0.985 2.930 -13.580 1.00 85.19 95 TYR A N 1
ATOM 771 C CA . TYR A 1 95 ? -1.483 1.553 -13.681 1.00 85.19 95 TYR A CA 1
ATOM 772 C C . TYR A 1 95 ? -2.591 1.241 -12.668 1.00 85.19 95 TYR A C 1
ATOM 774 O O . TYR A 1 95 ? -3.504 0.463 -12.954 1.00 85.19 95 TYR A O 1
ATOM 782 N N . ILE A 1 96 ? -2.520 1.831 -11.472 1.00 82.75 96 ILE A N 1
ATOM 783 C CA . ILE A 1 96 ? -3.574 1.724 -10.458 1.00 82.75 96 ILE A CA 1
ATOM 784 C C . ILE A 1 96 ? -4.838 2.419 -10.954 1.00 82.75 96 ILE A C 1
ATOM 786 O O . ILE A 1 96 ? -5.912 1.832 -10.858 1.00 82.75 96 ILE A O 1
ATOM 790 N N . GLN A 1 97 ? -4.709 3.629 -11.506 1.00 81.12 97 GLN A N 1
ATOM 791 C CA . GLN A 1 97 ? -5.833 4.367 -12.070 1.00 81.12 97 GLN A CA 1
ATOM 792 C C . GLN A 1 97 ? -6.507 3.566 -13.188 1.00 81.12 97 GLN A C 1
ATOM 794 O O . GLN A 1 97 ? -7.710 3.341 -13.112 1.00 81.12 97 GLN A O 1
ATOM 799 N N . GLY A 1 98 ? -5.734 3.040 -14.147 1.00 82.81 98 GLY A N 1
ATOM 800 C CA . GLY A 1 98 ? -6.274 2.198 -15.220 1.00 82.81 98 GLY A CA 1
ATOM 801 C C . GLY A 1 98 ? -7.068 0.999 -14.692 1.00 82.81 98 GLY A C 1
ATOM 802 O O . GLY A 1 98 ? -8.202 0.779 -15.108 1.00 82.81 98 GLY A O 1
ATOM 803 N N . ARG A 1 99 ? -6.540 0.282 -13.688 1.00 79.62 99 ARG A N 1
ATOM 804 C CA . ARG A 1 99 ? -7.270 -0.831 -13.051 1.00 79.62 99 ARG A CA 1
ATOM 805 C C . ARG A 1 99 ? -8.550 -0.396 -12.342 1.00 79.62 99 ARG A C 1
ATOM 807 O O . ARG A 1 99 ? -9.541 -1.124 -12.370 1.00 79.62 99 ARG A O 1
ATOM 814 N N . VAL A 1 100 ? -8.528 0.747 -11.659 1.00 76.88 100 VAL A N 1
ATOM 815 C CA . VAL A 1 100 ? -9.715 1.280 -10.979 1.00 76.88 100 VAL A CA 1
ATOM 816 C C . VAL A 1 100 ? -10.782 1.663 -12.007 1.00 76.88 100 VAL A C 1
ATOM 818 O O . VAL A 1 100 ? -11.939 1.277 -11.836 1.00 76.88 100 VAL A O 1
ATOM 821 N N . ASP A 1 101 ? -10.398 2.325 -13.096 1.00 77.62 101 ASP A N 1
ATOM 822 C CA . ASP A 1 101 ? -11.309 2.749 -14.163 1.00 77.62 101 ASP A CA 1
ATOM 823 C C . ASP A 1 101 ? -11.921 1.545 -14.903 1.00 77.62 101 ASP A C 1
ATOM 825 O O . ASP A 1 101 ? -13.135 1.495 -15.125 1.00 77.62 101 ASP A O 1
ATOM 829 N N . GLU A 1 102 ? -11.109 0.530 -15.218 1.00 74.62 102 GLU A N 1
ATOM 830 C CA . GLU A 1 102 ? -11.558 -0.729 -15.831 1.00 74.62 102 GLU A CA 1
ATOM 831 C C . GLU A 1 102 ? -12.529 -1.503 -14.940 1.00 74.62 102 GLU A C 1
ATOM 833 O O . GLU A 1 102 ? -13.468 -2.127 -15.439 1.00 74.62 102 GLU A O 1
ATOM 838 N N . SER A 1 103 ? -12.344 -1.433 -13.618 1.00 67.56 103 SER A N 1
ATOM 839 C CA . SER A 1 103 ? -13.209 -2.145 -12.681 1.00 67.56 103 SER A CA 1
ATOM 840 C C . SER A 1 103 ? -14.659 -1.634 -12.692 1.00 67.56 103 SER A C 1
ATOM 842 O O . SER A 1 103 ? -15.547 -2.371 -12.269 1.00 67.56 103 SER A O 1
ATOM 844 N N . LYS A 1 104 ? -14.938 -0.420 -13.212 1.00 53.75 104 LYS A N 1
ATOM 845 C CA . LYS A 1 104 ? -16.290 0.184 -13.323 1.00 53.75 104 LYS A CA 1
ATOM 846 C C . LYS A 1 104 ? -17.163 0.012 -12.064 1.00 53.75 104 LYS A C 1
ATOM 848 O O . LYS A 1 104 ? -18.386 -0.086 -12.151 1.00 53.75 104 LYS A O 1
ATOM 853 N N . LEU A 1 105 ? -16.554 0.006 -10.878 1.00 52.66 105 LEU A N 1
ATOM 854 C CA . LEU A 1 105 ? -17.238 -0.234 -9.604 1.00 52.66 105 LEU A CA 1
ATOM 855 C C . LEU A 1 105 ? -17.900 1.048 -9.070 1.00 52.66 105 LEU A C 1
ATOM 857 O O . LEU A 1 105 ? -17.587 1.522 -7.979 1.00 52.66 105 LEU A O 1
ATOM 861 N N . MET A 1 106 ? -18.842 1.617 -9.828 1.00 36.69 106 MET A N 1
ATOM 862 C CA . MET A 1 106 ? -19.858 2.500 -9.253 1.00 36.69 106 MET A CA 1
ATOM 863 C C . MET A 1 106 ? -21.006 1.639 -8.724 1.00 36.69 106 MET A C 1
ATOM 865 O O . MET A 1 106 ? -21.877 1.227 -9.479 1.00 36.69 106 MET A O 1
ATOM 869 N N . GLY A 1 107 ? -21.002 1.393 -7.413 1.00 36.97 107 GLY A N 1
ATOM 870 C CA . GLY A 1 107 ? -22.106 0.750 -6.702 1.00 36.97 107 GLY A CA 1
ATOM 871 C C . GLY A 1 107 ? -22.155 -0.770 -6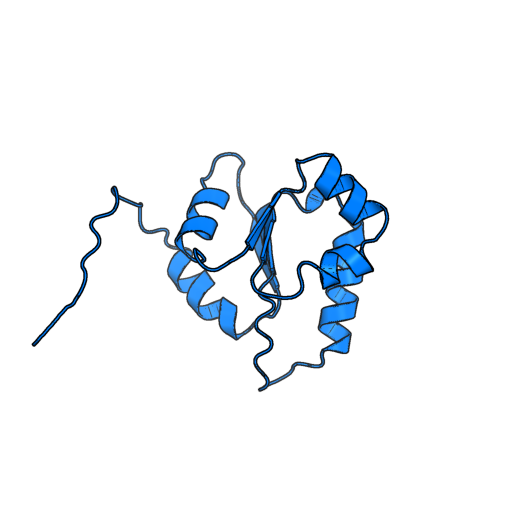.874 1.00 36.97 107 GLY A C 1
ATOM 872 O O . GLY A 1 107 ? -22.531 -1.285 -7.916 1.00 36.97 107 GLY A O 1
ATOM 873 N N . ASN A 1 108 ? -21.868 -1.484 -5.786 1.00 31.02 108 ASN A N 1
ATOM 874 C CA . ASN A 1 108 ? -22.185 -2.901 -5.593 1.00 31.02 108 ASN A CA 1
ATOM 875 C C . ASN A 1 108 ? -21.479 -3.891 -6.536 1.00 31.02 108 ASN A C 1
ATOM 877 O O . ASN A 1 108 ? -22.108 -4.436 -7.428 1.00 31.02 108 ASN A O 1
ATOM 881 N N . ILE A 1 109 ? -20.207 -4.193 -6.257 1.00 26.92 109 ILE A N 1
ATOM 882 C CA . ILE A 1 109 ? -19.617 -5.549 -6.210 1.00 26.92 109 ILE A CA 1
ATOM 883 C C . ILE A 1 109 ? -18.272 -5.383 -5.478 1.00 26.92 109 ILE A C 1
ATOM 885 O O . ILE A 1 109 ? -17.367 -4.686 -5.932 1.00 26.92 109 ILE A O 1
ATOM 889 N N . PHE A 1 110 ? -18.166 -5.956 -4.280 1.00 32.50 110 PHE A N 1
ATOM 890 C CA . PHE A 1 110 ? -17.012 -5.799 -3.396 1.00 32.50 110 PHE A CA 1
ATOM 891 C C . PHE A 1 110 ? -15.843 -6.694 -3.838 1.00 32.50 110 PHE A C 1
ATOM 893 O O . PHE A 1 110 ? -15.610 -7.746 -3.247 1.00 32.50 110 PHE A O 1
ATOM 900 N N . TYR A 1 111 ? -15.061 -6.261 -4.827 1.00 27.12 111 TYR A N 1
ATOM 901 C CA . TYR A 1 111 ? -13.663 -6.689 -4.922 1.00 27.12 111 TYR A CA 1
ATOM 902 C C . TYR A 1 111 ? -12.857 -5.806 -3.964 1.00 27.12 111 TYR A C 1
ATOM 904 O O . TYR A 1 111 ? -12.525 -4.667 -4.280 1.00 27.12 111 TYR A O 1
ATOM 912 N N . GLN A 1 112 ? -12.607 -6.287 -2.741 1.00 26.62 112 GLN A N 1
ATOM 913 C CA . GLN A 1 112 ? -11.798 -5.562 -1.753 1.00 26.62 112 GLN A CA 1
ATOM 914 C C . GLN A 1 112 ? -10.316 -5.574 -2.154 1.00 26.62 112 GLN A C 1
ATOM 916 O O . GLN A 1 112 ? -9.490 -6.291 -1.591 1.00 26.62 112 GLN A O 1
ATOM 921 N N . ALA A 1 113 ? -9.966 -4.738 -3.123 1.00 34.16 113 ALA A N 1
ATOM 922 C CA . ALA A 1 113 ? -8.595 -4.376 -3.429 1.00 34.16 113 ALA A CA 1
ATOM 923 C C . ALA A 1 113 ? -8.239 -3.063 -2.736 1.00 34.16 113 ALA A C 1
ATOM 925 O O . ALA A 1 113 ? -7.712 -2.170 -3.381 1.00 34.16 113 ALA A O 1
ATOM 926 N N . LEU A 1 114 ? -8.545 -2.915 -1.440 1.00 40.59 114 LEU A N 1
ATOM 927 C CA . LEU A 1 114 ? -8.129 -1.721 -0.716 1.00 40.59 114 LEU A CA 1
ATOM 928 C C . LEU A 1 114 ? -6.597 -1.661 -0.741 1.00 40.59 114 LEU A C 1
ATOM 930 O O . LEU A 1 114 ? -5.914 -2.482 -0.126 1.00 40.59 114 LEU A O 1
ATOM 934 N N . ARG A 1 115 ? -6.086 -0.699 -1.507 1.00 54.91 115 ARG A N 1
ATOM 935 C CA . ARG A 1 115 ? -4.668 -0.361 -1.597 1.00 54.91 115 ARG A CA 1
ATOM 936 C C . ARG A 1 115 ? -4.463 0.866 -0.745 1.00 54.91 115 ARG A C 1
ATOM 938 O O . ARG A 1 115 ? -5.008 1.920 -1.071 1.00 54.91 115 ARG A O 1
ATOM 945 N N . ILE A 1 116 ? -3.741 0.710 0.360 1.00 52.41 116 ILE A N 1
ATOM 946 C CA . ILE A 1 116 ? -3.416 1.846 1.217 1.00 52.41 116 ILE A CA 1
ATOM 947 C C . ILE A 1 116 ? -2.024 2.337 0.880 1.00 52.41 116 ILE A C 1
ATOM 949 O O . ILE A 1 116 ? -1.060 1.591 1.040 1.00 52.41 116 ILE A O 1
ATOM 953 N N . PHE A 1 117 ? -1.942 3.580 0.425 1.00 56.09 117 PHE A N 1
ATOM 954 C CA . PHE A 1 117 ? -0.681 4.254 0.155 1.00 56.09 117 PHE A CA 1
ATOM 955 C C . PHE A 1 117 ? -0.209 5.017 1.375 1.00 56.09 117 PHE A C 1
ATOM 957 O O . PHE A 1 117 ? -0.992 5.741 1.982 1.00 56.09 117 PHE A O 1
ATOM 964 N N . ILE A 1 118 ? 1.065 4.872 1.717 1.00 52.50 118 ILE A N 1
ATOM 965 C CA . ILE A 1 118 ? 1.714 5.696 2.732 1.00 52.50 118 ILE A CA 1
ATOM 966 C C . ILE A 1 118 ? 2.705 6.616 2.018 1.00 52.50 118 ILE A C 1
ATOM 968 O O . ILE A 1 118 ? 3.665 6.127 1.425 1.00 52.50 118 ILE A O 1
ATOM 972 N N . CYS A 1 119 ? 2.458 7.929 2.093 1.00 45.88 119 CYS A N 1
ATOM 973 C CA . CYS A 1 119 ? 3.450 8.969 1.787 1.00 45.88 119 CYS A CA 1
ATOM 974 C C . CYS A 1 119 ? 4.017 9.548 3.085 1.00 45.88 119 CYS A C 1
ATOM 976 O O . CYS A 1 119 ? 3.217 9.859 4.006 1.00 45.88 119 CYS A O 1
#

Organism: NCBI:txid468058